Protein AF-A0A820RMJ1-F1 (afdb_monomer_lite)

Foldseek 3Di:
DDDDDDDDDDDDDDDPCVVVCVVLVVVLVVLLVVLLVLLVDQLVPLVVSLVSLVVSLVVLVVSLVVVCVVDDDDPDQDLSNVVSVVSSVLSVVSSVVSVVSVVVLVPDDPVCNVVVSVVSNVVSVVVSVVSVVVVVVVVVVSVVCVVVVVVVVVVVVVVVVVVVVVVVVVVVVVVVVVVVVD

Structure (mmCIF, N/CA/C/O backbone):
data_AF-A0A820RMJ1-F1
#
_entry.id   AF-A0A820RMJ1-F1
#
loop_
_atom_site.group_PDB
_atom_site.id
_atom_site.type_symbol
_atom_site.label_atom_id
_atom_site.label_alt_id
_atom_site.label_comp_id
_atom_site.label_asym_id
_atom_site.label_entity_id
_atom_site.label_seq_id
_atom_site.pdbx_PDB_ins_code
_atom_site.Cartn_x
_atom_site.Cartn_y
_atom_site.Cartn_z
_atom_site.occupancy
_atom_site.B_iso_or_equiv
_atom_site.auth_seq_id
_atom_site.auth_comp_id
_atom_site.auth_asym_id
_atom_site.auth_atom_id
_atom_site.pdbx_PDB_model_num
ATOM 1 N N . ASN A 1 1 ? -8.347 4.793 62.605 1.00 49.59 1 ASN A N 1
ATOM 2 C CA . ASN A 1 1 ? -8.453 4.446 61.171 1.00 49.59 1 ASN A CA 1
ATOM 3 C C . ASN A 1 1 ? -9.598 5.259 60.545 1.00 49.59 1 ASN A C 1
ATOM 5 O O . ASN A 1 1 ? -10.752 4.898 60.737 1.00 49.59 1 ASN A O 1
ATOM 9 N N . ARG A 1 2 ? -9.329 6.434 59.942 1.00 52.91 2 ARG A N 1
ATOM 10 C CA . ARG A 1 2 ? -10.380 7.353 59.437 1.00 52.91 2 ARG A CA 1
ATOM 11 C C . ARG A 1 2 ? -10.850 6.912 58.043 1.00 52.91 2 ARG A C 1
ATOM 13 O O . ARG A 1 2 ? -10.063 6.947 57.101 1.00 52.91 2 ARG A O 1
ATOM 20 N N . LYS A 1 3 ? -12.127 6.536 57.907 1.00 61.94 3 LYS A N 1
ATOM 21 C CA . LYS A 1 3 ? -12.780 6.302 56.608 1.00 61.94 3 LYS A CA 1
ATOM 22 C C . LYS A 1 3 ? -12.899 7.650 55.875 1.00 61.94 3 LYS A C 1
ATOM 24 O O . LYS A 1 3 ? -13.524 8.563 56.406 1.00 61.94 3 LYS A O 1
ATOM 29 N N . ARG A 1 4 ? -12.263 7.808 54.707 1.00 71.25 4 ARG A N 1
ATOM 30 C CA . ARG A 1 4 ? -12.421 8.999 53.846 1.00 71.25 4 ARG A CA 1
ATOM 31 C C . ARG A 1 4 ? -13.551 8.746 52.847 1.00 71.25 4 ARG A C 1
ATOM 33 O O . ARG A 1 4 ? -13.604 7.658 52.280 1.00 71.25 4 ARG A O 1
ATOM 40 N N . SER A 1 5 ? -14.417 9.733 52.616 1.00 69.88 5 SER A N 1
ATOM 41 C CA . SER A 1 5 ? -15.421 9.666 51.547 1.00 69.88 5 SER A CA 1
ATOM 42 C C . SER A 1 5 ? -14.730 9.624 50.183 1.00 69.88 5 SER A C 1
ATOM 44 O O . SER A 1 5 ? -13.975 10.532 49.843 1.00 69.88 5 SER A O 1
ATOM 46 N N . ILE A 1 6 ? -14.988 8.565 49.416 1.00 81.44 6 ILE A N 1
ATOM 47 C CA . ILE A 1 6 ? -14.587 8.425 48.014 1.00 81.44 6 ILE A CA 1
ATOM 48 C C . ILE A 1 6 ? -15.838 8.618 47.158 1.00 81.44 6 ILE A C 1
ATOM 50 O O . ILE A 1 6 ? -16.829 7.913 47.333 1.00 81.44 6 ILE A O 1
ATOM 54 N N . LEU A 1 7 ? -15.784 9.584 46.242 1.00 77.19 7 LEU A N 1
ATOM 55 C CA . LEU A 1 7 ? -16.783 9.783 45.199 1.00 77.19 7 LEU A CA 1
ATOM 56 C C . LEU A 1 7 ? -16.179 9.286 43.882 1.00 77.19 7 LEU A C 1
ATOM 58 O O . LEU A 1 7 ? -15.316 9.942 43.303 1.00 77.19 7 LEU A O 1
ATOM 62 N N . THR A 1 8 ? -16.600 8.112 43.418 1.00 80.00 8 THR A N 1
ATOM 63 C CA . THR A 1 8 ? -16.146 7.551 42.139 1.00 80.00 8 THR A CA 1
ATOM 64 C C . THR A 1 8 ? -17.151 7.905 41.049 1.00 80.00 8 THR A C 1
ATOM 66 O O . THR A 1 8 ? -18.183 7.254 40.906 1.00 80.00 8 THR A O 1
ATOM 69 N N . VAL A 1 9 ? -16.858 8.951 40.276 1.00 78.56 9 VAL A N 1
ATOM 70 C CA . VAL A 1 9 ? -17.652 9.322 39.097 1.00 78.56 9 VAL A CA 1
ATOM 71 C C . VAL A 1 9 ? -17.131 8.532 37.900 1.00 78.56 9 VAL A C 1
ATOM 73 O O . VAL A 1 9 ? -15.981 8.694 37.497 1.00 78.56 9 VAL A O 1
ATOM 76 N N . THR A 1 10 ? -17.967 7.668 37.330 1.00 82.38 10 THR A N 1
ATOM 77 C CA . THR A 1 10 ? -17.661 6.948 36.087 1.00 82.38 10 THR A CA 1
ATOM 78 C C . THR A 1 10 ? -18.468 7.564 34.947 1.00 82.38 10 THR A C 1
ATOM 80 O O . THR A 1 10 ? -19.688 7.679 35.026 1.00 82.38 10 THR A O 1
ATOM 83 N N . CYS A 1 11 ? -17.787 8.013 33.891 1.00 75.25 11 CYS A N 1
ATOM 84 C CA . CYS A 1 11 ? -18.421 8.555 32.691 1.00 75.25 11 CYS A CA 1
ATOM 85 C C . CYS A 1 11 ? -18.215 7.580 31.532 1.00 75.25 11 CYS A C 1
ATOM 87 O O . CYS A 1 11 ? -17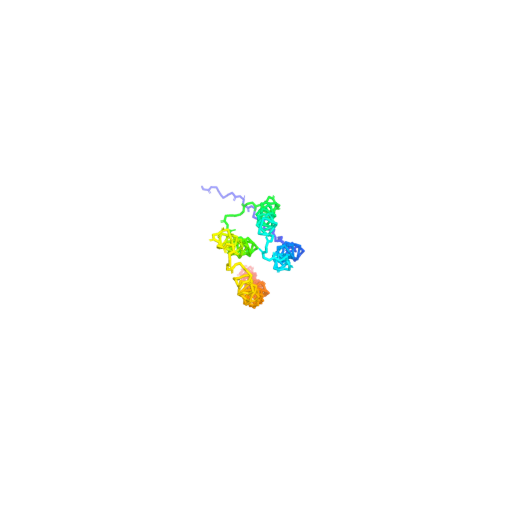.082 7.245 31.184 1.00 75.25 11 CYS A O 1
ATOM 89 N N . HIS A 1 12 ? -19.314 7.128 30.930 1.00 63.12 12 HIS A N 1
ATOM 90 C CA . HIS A 1 12 ? -19.287 6.319 29.717 1.00 63.12 12 HIS A CA 1
ATOM 91 C C . HIS A 1 12 ? -19.369 7.238 28.496 1.00 63.12 12 HIS A C 1
ATOM 93 O O . HIS A 1 12 ? -20.448 7.677 28.108 1.00 63.12 12 HIS A O 1
ATOM 99 N N . ALA A 1 13 ? -18.224 7.514 27.874 1.00 73.19 13 ALA A N 1
ATOM 100 C CA . ALA A 1 13 ? -18.157 8.217 26.598 1.00 73.19 13 ALA A CA 1
ATOM 101 C C . ALA A 1 13 ? -18.028 7.207 25.447 1.00 73.19 13 ALA A C 1
ATOM 103 O O . ALA A 1 13 ? -17.070 6.435 25.387 1.00 73.19 13 ALA A O 1
ATOM 104 N N . ALA A 1 14 ? -18.979 7.220 24.513 1.00 58.81 14 ALA A N 1
ATOM 105 C CA . ALA A 1 14 ? -18.917 6.430 23.287 1.00 58.81 14 ALA A CA 1
ATOM 106 C C . ALA A 1 14 ? -18.503 7.331 22.113 1.00 58.81 14 ALA A C 1
ATOM 108 O O . ALA A 1 14 ? -19.201 8.283 21.770 1.00 58.81 14 ALA A O 1
ATOM 109 N N . ARG A 1 15 ? -17.356 7.046 21.484 1.00 65.81 15 ARG A N 1
ATOM 110 C CA . ARG A 1 15 ? -16.877 7.785 20.305 1.00 65.81 15 ARG A CA 1
ATOM 111 C C . ARG A 1 15 ? -17.444 7.162 19.028 1.00 65.81 15 ARG A C 1
ATOM 113 O O . ARG A 1 15 ? -17.230 5.979 18.770 1.00 65.81 15 ARG A O 1
ATOM 120 N N . HIS A 1 16 ? -18.086 7.970 18.185 1.00 65.00 16 HIS A N 1
ATOM 121 C CA . HIS A 1 16 ? -18.449 7.568 16.823 1.00 65.00 16 HIS A CA 1
ATOM 122 C C . HIS A 1 16 ? -17.200 7.559 15.932 1.00 65.00 16 HIS A C 1
ATOM 124 O O . HIS A 1 16 ? -16.813 8.568 15.352 1.00 65.00 16 HIS A O 1
ATOM 130 N N . SER A 1 17 ? -16.533 6.411 15.843 1.00 62.44 17 SER A N 1
ATOM 131 C CA . SER A 1 17 ? -15.270 6.256 15.110 1.00 62.44 17 SER A CA 1
ATO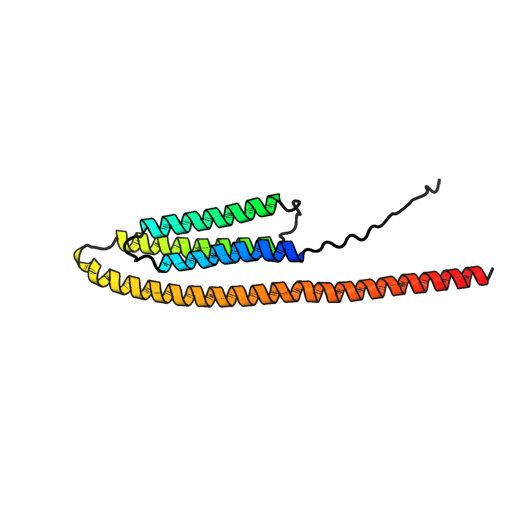M 132 C C . SER A 1 17 ? -15.436 6.032 13.600 1.00 62.44 17 SER A C 1
ATOM 134 O O . SER A 1 17 ? -14.460 6.142 12.862 1.00 62.44 17 SER A O 1
ATOM 136 N N . ASN A 1 18 ? -16.659 5.784 13.115 1.00 66.00 18 ASN A N 1
ATOM 137 C CA . ASN A 1 18 ? -16.939 5.436 11.714 1.00 66.00 18 ASN A CA 1
ATOM 138 C C . ASN A 1 18 ? -16.436 6.476 10.693 1.00 66.00 18 ASN A C 1
ATOM 140 O O . ASN A 1 18 ? -15.926 6.085 9.647 1.00 66.00 18 ASN A O 1
ATOM 144 N N . TYR A 1 19 ? -16.534 7.776 10.997 1.00 67.44 19 TYR A N 1
ATOM 145 C CA . TYR A 1 19 ? -16.058 8.845 10.104 1.00 67.44 19 TYR A CA 1
ATOM 146 C C . TYR A 1 19 ? -14.537 8.795 9.896 1.00 67.44 19 TYR A C 1
ATOM 148 O O . TYR A 1 19 ? -14.031 8.974 8.790 1.00 67.44 19 TYR A O 1
ATOM 156 N N . PHE A 1 20 ? -13.802 8.488 10.964 1.00 67.12 20 PHE A N 1
ATOM 157 C CA . PHE A 1 20 ? -12.347 8.433 10.939 1.00 67.12 20 PHE A CA 1
ATOM 158 C C . PHE A 1 20 ? -11.827 7.237 10.124 1.00 67.12 20 PHE A C 1
ATOM 160 O O . PHE A 1 20 ? -10.849 7.364 9.388 1.00 67.12 20 PHE A O 1
ATOM 167 N N . TYR A 1 21 ? -12.521 6.094 10.197 1.00 72.12 21 TYR A N 1
ATOM 168 C CA . TYR A 1 21 ? -12.199 4.915 9.391 1.00 72.12 21 TYR A CA 1
ATOM 169 C C . TYR A 1 21 ? -12.388 5.172 7.893 1.00 72.12 21 TYR A C 1
ATOM 171 O O . TYR A 1 21 ? -11.500 4.851 7.109 1.00 72.12 21 TYR A O 1
ATOM 179 N N . TRP A 1 22 ? -13.500 5.790 7.488 1.00 69.88 22 TRP A N 1
ATOM 180 C CA . TRP A 1 22 ? -13.758 6.050 6.070 1.00 69.88 22 TRP A CA 1
ATOM 181 C C . TRP A 1 22 ? -12.723 6.992 5.452 1.00 69.88 22 TRP A C 1
ATOM 183 O O . TRP A 1 22 ? -12.159 6.658 4.415 1.00 69.88 22 TRP A O 1
ATOM 193 N N . ASN A 1 23 ? -12.407 8.113 6.108 1.00 77.25 23 ASN A N 1
ATOM 194 C CA . ASN A 1 23 ? -11.454 9.078 5.555 1.00 77.25 23 ASN A CA 1
ATOM 195 C C . ASN A 1 23 ? 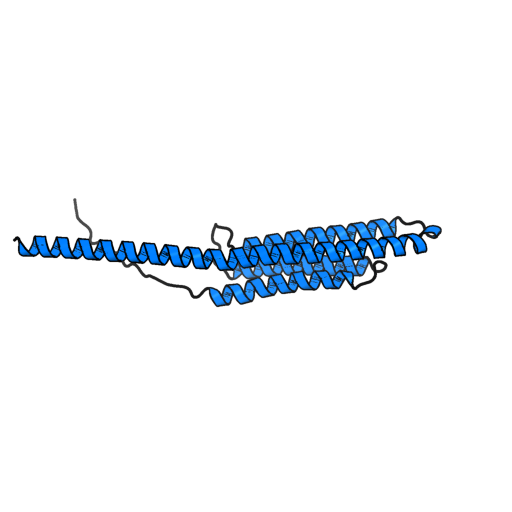-10.012 8.529 5.534 1.00 77.25 23 ASN A C 1
ATOM 197 O O . ASN A 1 23 ? -9.320 8.626 4.526 1.00 77.25 23 ASN A O 1
ATOM 201 N N . GLY A 1 24 ? -9.562 7.890 6.620 1.00 82.06 24 GLY A N 1
ATOM 202 C CA . GLY A 1 24 ? -8.194 7.369 6.713 1.00 82.06 24 GLY A CA 1
ATOM 203 C C . GLY A 1 24 ? -7.911 6.204 5.761 1.00 82.06 24 GLY A C 1
ATOM 204 O O . GLY A 1 24 ? -6.917 6.216 5.036 1.00 82.06 24 GLY A O 1
ATOM 205 N N . TYR A 1 25 ? -8.791 5.198 5.740 1.00 83.25 25 TYR A N 1
ATOM 206 C CA . TYR A 1 25 ? -8.572 3.994 4.934 1.00 83.25 25 TYR A CA 1
ATOM 207 C C . TYR A 1 25 ? -8.776 4.257 3.444 1.00 83.25 25 TYR A C 1
ATOM 209 O O . TYR A 1 25 ? -7.999 3.739 2.643 1.00 83.25 25 TYR A O 1
ATOM 217 N N . CYS A 1 26 ? -9.761 5.084 3.065 1.00 83.88 26 CYS A N 1
ATOM 218 C CA . CYS A 1 26 ? -9.964 5.422 1.655 1.00 83.88 26 CYS A CA 1
ATOM 219 C C . CYS A 1 26 ? -8.760 6.154 1.075 1.00 83.88 26 CYS A C 1
ATOM 221 O O . CYS A 1 26 ? -8.344 5.830 -0.029 1.00 83.88 26 CYS A O 1
ATOM 223 N N . LEU A 1 27 ? -8.154 7.086 1.815 1.00 88.62 27 LEU A N 1
ATOM 224 C CA . LEU A 1 27 ? -6.989 7.819 1.318 1.00 88.62 27 LEU A CA 1
ATOM 225 C C . LEU A 1 27 ? -5.784 6.899 1.071 1.00 88.62 27 LEU A C 1
ATOM 227 O O . LEU A 1 27 ? -5.176 6.972 0.008 1.00 88.62 27 LEU A O 1
ATOM 231 N N . ILE A 1 28 ? -5.472 5.980 1.991 1.00 88.06 28 ILE A N 1
ATOM 232 C CA . ILE A 1 28 ? -4.370 5.012 1.804 1.00 88.06 28 ILE A CA 1
ATOM 233 C C . ILE A 1 28 ? -4.667 4.050 0.644 1.00 88.06 28 ILE A C 1
ATOM 235 O O . ILE A 1 28 ? -3.780 3.729 -0.150 1.00 88.06 28 ILE A O 1
ATOM 239 N N . LEU A 1 29 ? -5.919 3.603 0.521 1.00 88.50 29 LEU A N 1
ATOM 240 C CA . LEU A 1 29 ? -6.358 2.765 -0.592 1.00 88.50 29 LEU A CA 1
ATOM 241 C C . LEU A 1 29 ? -6.209 3.497 -1.934 1.00 88.50 29 LEU A C 1
ATOM 243 O O . LEU A 1 29 ? -5.684 2.930 -2.883 1.00 88.50 29 LEU A O 1
ATOM 247 N N . LEU A 1 30 ? -6.585 4.773 -2.010 1.00 90.31 30 LEU A N 1
ATOM 248 C CA . LEU A 1 30 ? -6.420 5.578 -3.222 1.00 90.31 30 LEU A CA 1
ATOM 249 C C . LEU A 1 30 ? -4.943 5.784 -3.578 1.00 90.31 30 LEU A C 1
ATOM 251 O O . LEU A 1 30 ? -4.572 5.597 -4.733 1.00 90.31 30 LEU A O 1
ATOM 255 N N . ILE A 1 31 ? -4.083 6.099 -2.601 1.00 92.00 31 ILE A N 1
ATOM 256 C CA . ILE A 1 31 ? -2.634 6.255 -2.831 1.00 92.00 31 ILE A CA 1
ATOM 257 C C . ILE A 1 31 ? -2.034 4.965 -3.404 1.00 92.00 31 ILE A C 1
ATOM 259 O O . ILE A 1 31 ? -1.246 5.006 -4.347 1.00 92.00 31 ILE A O 1
ATOM 263 N N . THR A 1 32 ? -2.420 3.810 -2.861 1.00 90.50 32 THR A N 1
ATOM 264 C CA . THR A 1 32 ? -1.932 2.519 -3.363 1.00 90.50 32 THR A CA 1
ATOM 265 C C . THR A 1 32 ? -2.524 2.147 -4.720 1.00 90.50 32 THR A C 1
ATOM 267 O O . THR A 1 32 ? -1.797 1.601 -5.544 1.00 90.50 32 THR A O 1
ATOM 270 N N . LEU A 1 33 ? -3.773 2.514 -5.024 1.00 91.56 33 LEU A N 1
ATOM 271 C CA . LEU A 1 33 ? -4.342 2.337 -6.364 1.00 91.56 33 LEU A CA 1
ATOM 272 C C . LEU A 1 33 ? -3.575 3.126 -7.434 1.00 91.56 33 LEU A C 1
ATOM 274 O O . LEU A 1 33 ? -3.327 2.605 -8.518 1.00 91.56 33 LEU A O 1
ATOM 278 N N . VAL A 1 34 ? -3.138 4.349 -7.119 1.00 92.19 34 VAL A N 1
ATOM 279 C CA . VAL A 1 34 ? -2.347 5.178 -8.047 1.00 92.19 34 VAL A CA 1
ATOM 280 C C . VAL A 1 34 ? -0.999 4.532 -8.389 1.00 92.19 34 VAL A C 1
ATOM 282 O O . VAL A 1 34 ? -0.480 4.756 -9.480 1.00 92.19 34 VAL A O 1
ATOM 285 N N . SER A 1 35 ? -0.446 3.673 -7.525 1.00 91.38 35 SER A N 1
ATOM 286 C CA . SER A 1 35 ? 0.797 2.952 -7.840 1.00 91.38 35 SER A CA 1
ATOM 287 C C . SER A 1 35 ? 0.669 2.028 -9.056 1.00 91.38 35 SER A C 1
ATOM 289 O O . SER A 1 35 ? 1.634 1.857 -9.798 1.00 91.38 35 SER A O 1
ATOM 291 N N . PHE A 1 36 ? -0.532 1.516 -9.344 1.00 90.62 36 PHE A N 1
ATOM 292 C CA . PHE A 1 36 ? -0.771 0.699 -10.535 1.00 90.62 36 PHE A CA 1
ATOM 293 C C . PHE A 1 36 ? -0.739 1.515 -11.832 1.00 90.62 36 PHE A C 1
ATOM 295 O O . PHE A 1 36 ? -0.410 0.974 -12.885 1.00 90.62 36 PHE A O 1
ATOM 302 N N . CYS A 1 37 ? -0.995 2.826 -11.770 1.00 90.69 37 CYS A N 1
ATOM 303 C CA . CYS A 1 37 ? -0.902 3.704 -12.936 1.00 90.69 37 CYS A CA 1
ATOM 304 C C . CYS A 1 37 ? 0.535 3.811 -13.475 1.00 90.69 37 CYS A C 1
ATOM 306 O O . CYS A 1 37 ? 0.722 4.110 -14.652 1.00 90.69 37 CYS A O 1
ATOM 308 N N . ILE A 1 38 ? 1.554 3.531 -12.651 1.00 91.69 38 ILE A N 1
ATOM 309 C CA . ILE A 1 38 ? 2.971 3.574 -13.053 1.00 91.69 38 ILE A CA 1
ATOM 310 C C . ILE A 1 38 ? 3.267 2.547 -14.152 1.00 91.69 38 ILE A C 1
ATOM 312 O O . ILE A 1 38 ? 4.057 2.826 -15.053 1.00 91.69 38 ILE A O 1
ATOM 316 N N . PHE A 1 39 ? 2.589 1.396 -14.132 1.00 88.50 39 PHE A N 1
ATOM 317 C CA . PHE A 1 39 ? 2.735 0.357 -15.156 1.00 88.50 39 PHE A CA 1
ATOM 318 C C . PHE A 1 39 ? 2.242 0.805 -16.538 1.00 88.50 39 PHE A C 1
ATOM 320 O O . PHE A 1 39 ? 2.676 0.255 -17.545 1.00 88.50 39 PHE A O 1
ATOM 327 N N . SER A 1 40 ? 1.394 1.839 -16.611 1.00 88.75 40 SER A N 1
ATOM 328 C CA . SER A 1 40 ? 0.957 2.416 -17.887 1.00 88.75 40 SER A CA 1
ATOM 329 C C . SER A 1 40 ? 2.062 3.204 -18.599 1.00 88.75 40 SER A C 1
ATOM 331 O O . SER A 1 40 ? 1.956 3.448 -19.800 1.00 88.75 40 SER A O 1
ATOM 333 N N . ILE A 1 41 ? 3.097 3.644 -17.879 1.00 88.19 41 ILE A N 1
ATOM 334 C CA . ILE A 1 41 ? 4.233 4.365 -18.463 1.00 88.19 41 ILE A CA 1
ATOM 335 C C . ILE A 1 41 ? 5.112 3.336 -19.157 1.00 88.19 41 ILE A C 1
ATOM 337 O O . ILE A 1 41 ? 5.411 2.339 -18.527 1.00 88.19 41 ILE A O 1
ATOM 341 N N . PRO A 1 42 ? 5.604 3.532 -20.380 1.00 84.25 42 PRO A N 1
ATOM 342 C CA . PRO A 1 42 ? 6.449 2.530 -21.021 1.00 84.25 42 PRO A CA 1
ATOM 343 C C . PRO A 1 42 ? 7.769 2.241 -20.266 1.00 84.25 42 PRO A C 1
ATOM 345 O O . PRO A 1 42 ? 8.300 3.133 -19.596 1.00 84.25 42 PRO A O 1
ATOM 348 N N . PRO A 1 43 ? 8.347 1.027 -20.387 1.00 79.44 43 PRO A N 1
ATOM 349 C CA . PRO A 1 43 ? 9.523 0.612 -19.614 1.00 79.44 43 PRO A CA 1
ATOM 350 C C . PRO A 1 43 ? 10.797 1.398 -19.950 1.00 79.44 43 PRO A C 1
ATOM 352 O O . PRO A 1 43 ? 11.688 1.482 -19.115 1.00 79.44 43 PRO A O 1
ATOM 355 N N . HIS A 1 44 ? 10.872 2.033 -21.121 1.00 78.06 44 HIS A N 1
ATOM 356 C CA . HIS A 1 44 ? 12.027 2.829 -21.548 1.00 78.06 44 HIS A CA 1
ATOM 357 C C . HIS A 1 44 ? 12.212 4.135 -20.751 1.00 78.06 44 HIS A C 1
ATOM 359 O O . HIS A 1 44 ? 13.331 4.633 -20.643 1.00 78.06 44 HIS A O 1
ATOM 365 N N . PHE A 1 45 ? 11.156 4.667 -20.124 1.00 84.12 45 PHE A N 1
ATOM 366 C CA . PHE A 1 45 ? 11.237 5.849 -19.253 1.00 84.12 45 PHE A CA 1
ATOM 367 C C . PHE A 1 45 ? 11.376 5.455 -17.774 1.00 84.12 45 PHE A C 1
ATOM 369 O O . PHE A 1 45 ? 10.552 5.807 -16.924 1.00 84.12 45 PHE A O 1
ATOM 376 N N . THR A 1 46 ? 12.442 4.718 -17.459 1.00 85.25 46 THR A N 1
ATOM 377 C CA . THR A 1 46 ? 12.715 4.169 -16.116 1.00 85.25 46 THR A CA 1
ATOM 378 C C . THR A 1 46 ? 12.827 5.257 -15.044 1.00 85.25 46 THR A C 1
ATOM 380 O O . THR A 1 46 ? 12.282 5.102 -13.951 1.00 85.25 46 THR A O 1
ATOM 383 N N . GLY A 1 47 ? 13.448 6.395 -15.375 1.00 87.75 47 GLY A N 1
ATOM 384 C CA . GLY A 1 47 ? 13.591 7.538 -14.467 1.00 87.75 47 GLY A CA 1
ATOM 385 C C . GLY A 1 47 ? 12.249 8.074 -13.962 1.00 87.75 47 GLY A C 1
ATOM 386 O O . GLY A 1 47 ? 12.071 8.250 -12.757 1.00 87.75 47 GLY A O 1
ATOM 387 N N . ASN A 1 48 ? 11.268 8.232 -14.857 1.00 91.25 48 ASN A N 1
ATOM 388 C CA . ASN A 1 48 ? 9.931 8.712 -14.494 1.00 91.25 48 ASN A CA 1
ATOM 389 C C . ASN A 1 48 ? 9.199 7.706 -13.594 1.00 91.25 48 ASN A C 1
ATOM 391 O O . ASN A 1 48 ? 8.582 8.098 -12.603 1.00 91.25 48 ASN A O 1
ATOM 395 N N . ARG A 1 49 ? 9.299 6.403 -13.900 1.00 91.38 49 ARG A N 1
ATOM 396 C CA . ARG A 1 49 ? 8.683 5.337 -13.090 1.00 91.38 49 ARG A CA 1
ATOM 397 C C . ARG A 1 49 ? 9.233 5.330 -11.657 1.00 91.38 49 ARG A C 1
ATOM 399 O O . ARG A 1 49 ? 8.455 5.261 -10.703 1.00 91.38 49 ARG A O 1
ATOM 406 N N . ILE A 1 50 ? 10.553 5.452 -11.492 1.00 91.81 50 ILE A N 1
ATOM 407 C CA . ILE A 1 50 ? 11.208 5.487 -10.173 1.00 91.81 50 ILE A CA 1
ATOM 408 C C . ILE A 1 50 ? 10.835 6.764 -9.414 1.00 91.81 50 ILE A C 1
ATOM 410 O O . ILE A 1 50 ? 10.489 6.691 -8.236 1.00 91.81 50 ILE A O 1
ATOM 414 N N . GLN A 1 51 ? 10.838 7.922 -10.082 1.00 94.00 51 GLN A N 1
ATOM 415 C CA . GLN A 1 51 ? 10.461 9.190 -9.460 1.00 94.00 51 GLN A CA 1
ATOM 416 C C . GLN A 1 51 ? 9.039 9.132 -8.885 1.00 94.00 51 GLN A C 1
ATOM 418 O O . GLN A 1 51 ? 8.848 9.428 -7.706 1.00 94.00 51 GLN A O 1
ATOM 423 N N . ILE A 1 52 ? 8.059 8.685 -9.679 1.00 94.00 52 ILE A N 1
ATOM 424 C CA . ILE A 1 52 ? 6.657 8.581 -9.243 1.00 94.00 52 ILE A CA 1
ATOM 425 C C . ILE A 1 52 ? 6.510 7.555 -8.108 1.00 94.00 52 ILE A C 1
ATOM 427 O O . ILE A 1 52 ? 5.801 7.816 -7.135 1.00 94.00 52 ILE A O 1
ATOM 431 N N . SER A 1 53 ? 7.222 6.425 -8.180 1.00 93.62 53 SER A N 1
ATOM 432 C CA . SER A 1 53 ? 7.218 5.397 -7.125 1.00 93.62 53 SER A CA 1
ATOM 433 C C . SER A 1 53 ? 7.733 5.944 -5.790 1.00 93.62 53 SER A C 1
ATOM 435 O O . SER A 1 53 ? 7.096 5.764 -4.751 1.00 93.62 53 SER A O 1
ATOM 437 N N . CYS A 1 54 ? 8.854 6.669 -5.812 1.00 94.12 54 CYS A N 1
ATOM 438 C CA . CYS A 1 54 ? 9.422 7.317 -4.631 1.00 94.12 54 CYS A CA 1
ATOM 439 C C . CYS A 1 54 ? 8.501 8.409 -4.072 1.00 94.12 54 CYS A C 1
ATOM 441 O O . CYS A 1 54 ? 8.342 8.510 -2.854 1.00 94.12 54 CYS A O 1
ATOM 443 N N . THR A 1 55 ? 7.859 9.200 -4.937 1.00 95.81 55 THR A N 1
ATOM 444 C CA . THR A 1 55 ? 6.875 10.203 -4.512 1.00 95.81 55 THR A CA 1
ATOM 445 C C . THR A 1 55 ? 5.692 9.547 -3.810 1.00 95.81 55 THR A C 1
ATOM 447 O O . THR A 1 55 ? 5.357 9.962 -2.706 1.00 95.81 55 THR A O 1
ATOM 450 N N . LEU A 1 56 ? 5.103 8.489 -4.376 1.00 94.50 56 LEU A N 1
ATOM 451 C CA . LEU A 1 56 ? 3.985 7.773 -3.749 1.00 94.50 56 LEU A CA 1
ATOM 452 C C . LEU A 1 56 ? 4.376 7.140 -2.411 1.00 94.50 56 LEU A C 1
ATOM 454 O O . LEU A 1 56 ? 3.602 7.194 -1.452 1.00 94.50 56 LEU A O 1
ATOM 458 N N . LEU A 1 57 ? 5.591 6.594 -2.318 1.00 94.88 57 LEU A N 1
ATOM 459 C CA . LEU A 1 57 ? 6.132 6.075 -1.066 1.00 94.88 57 LEU A CA 1
ATOM 460 C C . LEU A 1 57 ? 6.227 7.183 -0.004 1.00 94.88 57 LEU A C 1
ATOM 462 O O . LEU A 1 57 ? 5.735 7.014 1.116 1.00 94.88 57 LEU A O 1
ATOM 466 N N . LEU A 1 58 ? 6.790 8.340 -0.363 1.00 94.81 58 LEU A N 1
ATOM 467 C CA . LEU A 1 58 ? 6.882 9.501 0.522 1.00 94.81 58 LEU A CA 1
ATOM 468 C C . LEU A 1 58 ? 5.497 10.029 0.918 1.00 94.81 58 LEU A C 1
ATOM 470 O O . LEU A 1 58 ? 5.283 10.352 2.089 1.00 94.81 58 LEU A O 1
ATOM 474 N N . THR A 1 59 ? 4.545 10.080 -0.016 1.00 94.94 59 THR A N 1
ATOM 475 C CA . THR A 1 59 ? 3.158 10.481 0.246 1.00 94.94 59 THR A CA 1
ATOM 476 C C . THR A 1 59 ? 2.503 9.536 1.246 1.00 94.94 59 THR A C 1
ATOM 478 O O . THR A 1 59 ? 1.893 10.000 2.206 1.00 94.94 59 THR A O 1
ATOM 481 N N . SER A 1 60 ? 2.676 8.220 1.093 1.00 93.25 60 SER A N 1
ATOM 482 C CA . SER A 1 60 ? 2.103 7.234 2.015 1.00 93.25 60 SER A CA 1
ATOM 483 C C . SER A 1 60 ? 2.710 7.328 3.421 1.00 93.25 60 SER A C 1
ATOM 485 O O . SER A 1 60 ? 1.988 7.240 4.418 1.00 93.25 60 SER A O 1
ATOM 487 N N . ILE A 1 61 ? 4.026 7.539 3.528 1.00 92.75 61 ILE A N 1
ATOM 488 C CA . ILE A 1 61 ? 4.712 7.720 4.818 1.00 92.75 61 ILE A CA 1
ATOM 489 C C . ILE A 1 61 ? 4.269 9.027 5.486 1.00 92.75 61 ILE A C 1
ATOM 491 O O . ILE A 1 61 ? 3.960 9.041 6.680 1.00 92.75 61 ILE A O 1
ATOM 495 N N . THR A 1 62 ? 4.193 10.111 4.714 1.00 92.75 62 THR A N 1
ATOM 496 C CA . THR A 1 62 ? 3.731 11.424 5.180 1.00 92.75 62 THR A CA 1
ATOM 497 C C . THR A 1 62 ? 2.286 11.353 5.656 1.00 92.75 62 THR A C 1
ATOM 499 O O . THR A 1 62 ? 1.975 11.833 6.744 1.00 92.75 62 THR A O 1
ATOM 502 N N . PHE A 1 63 ? 1.410 10.691 4.897 1.00 89.06 63 PHE A N 1
ATOM 503 C CA . PHE A 1 63 ? 0.019 10.494 5.286 1.00 89.06 63 PHE A CA 1
ATOM 504 C C . PHE A 1 63 ? -0.083 9.755 6.623 1.00 89.06 63 PHE A C 1
ATOM 506 O O . PHE A 1 63 ? -0.747 10.232 7.540 1.00 89.06 63 PHE A O 1
ATOM 513 N N . ARG A 1 64 ? 0.656 8.649 6.793 1.00 87.25 64 ARG A N 1
ATOM 514 C CA . ARG A 1 64 ? 0.743 7.947 8.084 1.00 87.25 64 ARG A CA 1
ATOM 515 C C . ARG A 1 64 ? 1.198 8.879 9.209 1.00 87.25 64 ARG A C 1
ATOM 517 O O . ARG A 1 64 ? 0.646 8.829 10.305 1.00 87.25 64 ARG A O 1
ATOM 524 N N . TRP A 1 65 ? 2.199 9.720 8.964 1.00 87.81 65 TRP A N 1
ATOM 525 C CA . TRP A 1 65 ? 2.699 10.653 9.972 1.00 87.81 65 TRP A CA 1
ATOM 526 C C . TRP A 1 65 ? 1.650 11.699 10.374 1.00 87.81 65 TRP A C 1
ATOM 528 O O . TRP A 1 65 ? 1.429 11.901 11.566 1.00 87.81 65 TRP A O 1
ATOM 538 N N . ILE A 1 66 ? 0.948 12.301 9.409 1.00 87.62 66 ILE A N 1
ATOM 539 C CA . ILE A 1 66 ? -0.144 13.263 9.650 1.00 87.62 66 ILE A CA 1
ATOM 540 C C . ILE A 1 66 ? -1.259 12.619 10.473 1.00 87.62 66 ILE A C 1
ATOM 542 O O . ILE A 1 66 ? -1.772 13.206 11.432 1.00 87.62 66 ILE A O 1
ATOM 546 N N . VAL A 1 67 ? -1.614 11.384 10.128 1.00 81.75 67 VAL A N 1
ATOM 547 C CA . VAL A 1 67 ? -2.651 10.659 10.844 1.00 81.75 67 VAL A CA 1
ATOM 548 C C . VAL A 1 67 ? -2.210 10.366 12.282 1.00 81.75 67 VAL A C 1
ATOM 550 O O . VAL A 1 67 ? -2.957 10.662 13.211 1.00 81.75 67 VAL A O 1
ATOM 553 N N . ASN A 1 68 ? -0.967 9.930 12.498 1.00 82.44 68 ASN A N 1
ATOM 554 C CA . ASN A 1 68 ? -0.407 9.727 13.839 1.00 82.44 68 ASN A CA 1
ATOM 555 C C . ASN A 1 68 ? -0.367 10.998 14.699 1.00 82.44 68 ASN A C 1
ATOM 557 O O . ASN A 1 68 ? -0.371 10.894 15.921 1.00 82.44 68 ASN A O 1
ATOM 561 N N . ARG A 1 69 ? -0.318 12.192 14.096 1.00 81.31 69 ARG A N 1
ATOM 562 C CA . ARG A 1 69 ? -0.421 13.469 14.825 1.00 81.31 69 ARG A CA 1
ATOM 563 C C . ARG A 1 69 ? -1.856 13.821 15.209 1.00 81.31 69 ARG A C 1
ATOM 565 O O . ARG A 1 69 ? -2.065 14.532 16.184 1.00 81.31 69 ARG A O 1
ATOM 572 N N . SER A 1 70 ? -2.827 13.329 14.447 1.00 75.19 70 SER A N 1
ATOM 573 C CA . SER A 1 70 ? -4.252 13.595 14.660 1.00 75.19 70 SER A CA 1
ATOM 574 C C . SER A 1 70 ? -4.886 12.651 15.690 1.00 75.19 70 SER A C 1
ATOM 576 O O . SER A 1 70 ? -5.938 12.967 16.248 1.00 75.19 70 SER A O 1
ATOM 578 N N . LEU A 1 71 ? -4.271 11.492 15.959 1.00 71.75 71 LEU A N 1
ATOM 579 C CA . LEU A 1 71 ? -4.646 10.629 17.079 1.00 71.75 71 LEU A CA 1
ATOM 580 C C . L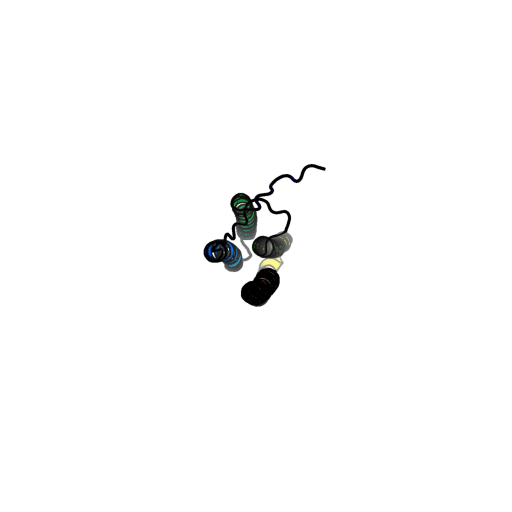EU A 1 71 ? -3.720 10.869 18.280 1.00 71.75 71 LEU A C 1
ATOM 582 O O . LEU A 1 71 ? -2.517 11.029 18.094 1.00 71.75 71 LEU A O 1
ATOM 586 N N . PRO A 1 72 ? -4.239 10.836 19.522 1.00 63.62 72 PRO A N 1
ATOM 587 C CA . PRO A 1 72 ? -3.376 10.782 20.695 1.00 63.62 72 PRO A CA 1
ATOM 588 C C . PRO A 1 72 ? -2.469 9.554 20.589 1.00 63.62 72 PRO A C 1
ATOM 590 O O . PRO A 1 72 ? -2.927 8.478 20.208 1.00 63.62 72 PRO A O 1
ATOM 593 N N . THR A 1 73 ? -1.186 9.711 20.908 1.00 58.16 73 THR A N 1
ATOM 594 C CA . THR A 1 73 ? -0.204 8.627 20.816 1.00 58.16 73 THR A CA 1
ATOM 595 C C . THR A 1 73 ? -0.536 7.540 21.831 1.00 58.16 73 THR A C 1
ATOM 597 O O . THR A 1 73 ? -0.264 7.687 23.022 1.00 58.16 73 THR A O 1
ATOM 600 N N . ILE A 1 74 ? -1.148 6.452 21.372 1.00 62.62 74 ILE A N 1
ATOM 601 C CA . ILE A 1 74 ? -1.444 5.290 22.206 1.00 62.62 74 ILE A CA 1
ATOM 602 C C . ILE A 1 74 ? -0.384 4.222 21.942 1.00 62.62 74 ILE A C 1
ATOM 604 O O . ILE A 1 74 ? 0.049 4.035 20.811 1.00 62.62 74 ILE A O 1
ATOM 608 N N . SER A 1 75 ? 0.056 3.529 22.993 1.00 57.75 75 SER A N 1
ATOM 609 C CA . SER A 1 75 ? 1.180 2.583 22.923 1.00 57.75 75 SER A CA 1
ATOM 610 C C . SER A 1 75 ? 0.889 1.329 22.076 1.00 57.75 75 SER A C 1
ATOM 612 O O . SER A 1 75 ? 1.809 0.599 21.717 1.00 57.75 75 SER A O 1
ATOM 614 N N . TYR A 1 76 ? -0.374 1.080 21.710 1.00 61.34 76 TYR A N 1
ATOM 615 C CA . TYR A 1 76 ? -0.753 -0.016 20.821 1.00 61.34 76 TYR A CA 1
ATOM 616 C C . TYR A 1 76 ? -0.937 0.447 19.374 1.00 61.34 76 TYR A C 1
ATOM 618 O O . TYR A 1 76 ? -1.578 1.456 19.090 1.00 61.34 76 TYR A O 1
ATOM 626 N N . LEU A 1 77 ? -0.422 -0.370 18.454 1.00 59.81 77 LEU A N 1
ATOM 627 C CA . LEU A 1 77 ? -0.566 -0.190 17.014 1.00 59.81 77 LEU A CA 1
ATOM 628 C C . LEU A 1 77 ? -2.051 -0.271 16.632 1.00 59.81 77 LEU A C 1
ATOM 630 O O . LEU A 1 77 ? -2.673 -1.334 16.772 1.00 59.81 77 LEU A O 1
ATOM 634 N N . THR A 1 78 ? -2.631 0.839 16.166 1.00 75.50 78 THR A N 1
ATOM 635 C CA . THR A 1 78 ? -4.047 0.857 15.784 1.00 75.50 78 THR A CA 1
ATOM 636 C C . THR A 1 78 ? -4.264 -0.020 14.547 1.00 75.50 78 THR A C 1
ATOM 638 O O . THR A 1 78 ? -3.350 -0.251 13.751 1.00 75.50 78 THR A O 1
ATOM 641 N N . SER A 1 79 ? -5.483 -0.540 14.356 1.00 74.69 79 SER A N 1
ATOM 642 C CA . SER A 1 79 ? -5.810 -1.347 13.165 1.00 74.69 79 SER A CA 1
ATOM 643 C C . SER A 1 79 ? -5.523 -0.604 11.854 1.00 74.69 79 SER A C 1
ATOM 645 O O . SER A 1 79 ? -5.168 -1.224 10.858 1.00 74.69 79 SER A O 1
ATOM 647 N N . MET A 1 80 ? -5.633 0.725 11.877 1.00 76.81 80 MET A N 1
ATOM 648 C CA . MET A 1 80 ? -5.357 1.586 10.732 1.00 76.81 80 MET A CA 1
ATOM 649 C C . MET A 1 80 ? -3.857 1.727 10.474 1.00 76.81 80 MET A C 1
ATOM 651 O O . MET A 1 80 ? -3.436 1.664 9.323 1.00 76.81 80 MET A O 1
ATOM 655 N N . ASP A 1 81 ? -3.041 1.829 11.524 1.00 82.25 81 ASP A N 1
ATOM 656 C CA . ASP A 1 81 ? -1.583 1.891 11.371 1.00 82.25 81 ASP A CA 1
ATOM 657 C C . ASP A 1 81 ? -1.030 0.592 10.786 1.00 82.25 81 ASP A C 1
ATOM 659 O O . ASP A 1 81 ? -0.134 0.628 9.946 1.00 82.25 81 ASP A O 1
ATOM 663 N N . LYS A 1 82 ? -1.601 -0.559 11.174 1.00 84.69 82 LYS A N 1
ATOM 664 C CA . LYS A 1 82 ? -1.268 -1.862 10.573 1.00 84.69 82 LYS A CA 1
ATOM 665 C C . LYS A 1 82 ? -1.535 -1.864 9.071 1.00 84.69 82 LYS A C 1
ATOM 667 O O . LYS A 1 82 ? -0.670 -2.280 8.309 1.00 84.69 82 LYS A O 1
ATOM 672 N N . TYR A 1 83 ? -2.701 -1.370 8.655 1.00 85.62 83 TYR A N 1
ATOM 673 C CA . TYR A 1 83 ? -3.060 -1.256 7.243 1.00 85.62 83 TYR A CA 1
ATOM 674 C C . TYR A 1 83 ? -2.094 -0.334 6.485 1.00 85.62 83 TYR A C 1
ATOM 676 O O . TYR A 1 83 ? -1.532 -0.733 5.470 1.00 85.62 83 TYR A O 1
ATOM 684 N N . ALA A 1 84 ? -1.815 0.855 7.027 1.00 87.88 84 ALA A N 1
ATOM 685 C CA . ALA A 1 84 ? -0.886 1.809 6.427 1.00 87.88 84 ALA A CA 1
ATOM 686 C C . ALA A 1 84 ? 0.524 1.222 6.241 1.00 87.88 84 ALA A C 1
ATOM 688 O O . ALA A 1 84 ? 1.134 1.401 5.190 1.00 87.88 84 ALA A O 1
ATOM 689 N N . ILE A 1 85 ? 1.041 0.502 7.242 1.00 89.25 85 ILE A N 1
ATOM 690 C CA . ILE A 1 85 ? 2.359 -0.145 7.173 1.00 89.25 85 ILE A CA 1
ATOM 691 C C . ILE A 1 85 ? 2.379 -1.244 6.103 1.00 89.25 85 ILE A C 1
ATOM 693 O O . ILE A 1 85 ? 3.339 -1.317 5.341 1.00 89.25 85 ILE A O 1
ATOM 697 N N . MET A 1 86 ? 1.320 -2.054 5.998 1.00 89.06 86 MET A N 1
ATOM 698 C CA . MET A 1 86 ? 1.203 -3.071 4.943 1.00 89.06 86 MET A CA 1
ATOM 699 C C . MET A 1 86 ? 1.198 -2.441 3.545 1.00 89.06 86 MET A C 1
ATOM 701 O O . MET A 1 86 ? 1.920 -2.895 2.662 1.00 89.06 86 MET A O 1
ATOM 705 N N . CYS A 1 87 ? 0.445 -1.357 3.349 1.00 90.38 87 CYS A N 1
ATOM 706 C CA . CYS A 1 87 ? 0.423 -0.605 2.094 1.00 90.38 87 CYS A CA 1
ATOM 707 C C . CYS A 1 87 ? 1.799 -0.020 1.740 1.00 90.38 87 CYS A C 1
ATOM 709 O O . CYS A 1 87 ? 2.241 -0.145 0.602 1.00 90.38 87 CYS A O 1
ATOM 711 N N . ILE A 1 88 ? 2.509 0.558 2.716 1.00 92.56 88 ILE A N 1
ATOM 712 C CA . ILE A 1 88 ? 3.885 1.048 2.529 1.00 92.56 88 ILE A CA 1
ATOM 713 C C . ILE A 1 88 ? 4.816 -0.099 2.118 1.00 92.56 88 ILE A C 1
ATOM 715 O O . ILE A 1 88 ? 5.634 0.076 1.222 1.00 92.56 88 ILE A O 1
ATOM 719 N N . PHE A 1 89 ? 4.677 -1.280 2.723 1.00 93.00 89 PHE A N 1
ATOM 720 C CA . PHE A 1 89 ? 5.483 -2.449 2.369 1.00 93.00 89 PHE A CA 1
ATOM 721 C C . PHE A 1 89 ? 5.241 -2.908 0.922 1.00 93.00 89 PHE A C 1
ATOM 723 O O . PHE A 1 89 ? 6.196 -3.167 0.193 1.00 93.00 89 PHE A O 1
ATOM 730 N N . ILE A 1 90 ? 3.981 -2.925 0.472 1.00 91.50 90 ILE A N 1
ATOM 731 C CA . ILE A 1 90 ? 3.628 -3.211 -0.929 1.00 91.50 90 ILE A CA 1
ATOM 732 C C . ILE A 1 90 ? 4.263 -2.177 -1.872 1.00 91.50 90 ILE A C 1
ATOM 734 O O . ILE A 1 90 ? 4.866 -2.555 -2.874 1.00 91.50 90 ILE A O 1
ATOM 738 N N . LEU A 1 91 ? 4.190 -0.883 -1.536 1.00 93.00 91 LEU A N 1
ATOM 739 C CA . LEU A 1 91 ? 4.814 0.183 -2.330 1.00 93.00 91 LEU A CA 1
ATOM 740 C C . LEU A 1 91 ? 6.341 0.042 -2.404 1.00 93.00 91 LEU A C 1
ATOM 742 O O . LEU A 1 91 ? 6.924 0.320 -3.448 1.00 93.00 91 LEU A O 1
ATOM 746 N N . ILE A 1 92 ? 6.995 -0.418 -1.333 1.00 94.31 92 ILE A N 1
ATOM 747 C CA . ILE A 1 92 ? 8.438 -0.699 -1.334 1.00 94.31 92 ILE A CA 1
ATOM 748 C C . ILE A 1 92 ? 8.764 -1.844 -2.296 1.00 94.31 92 ILE A C 1
ATOM 750 O O . ILE A 1 92 ? 9.685 -1.705 -3.096 1.00 94.31 92 ILE A O 1
ATOM 754 N N . ILE A 1 93 ? 8.004 -2.944 -2.264 1.00 93.44 93 ILE A N 1
ATOM 755 C CA . ILE A 1 93 ? 8.205 -4.073 -3.188 1.00 93.44 93 ILE A CA 1
ATOM 756 C C . ILE A 1 93 ? 8.047 -3.615 -4.646 1.00 93.44 93 ILE A C 1
ATOM 758 O O . ILE A 1 93 ? 8.893 -3.933 -5.481 1.00 93.44 93 IL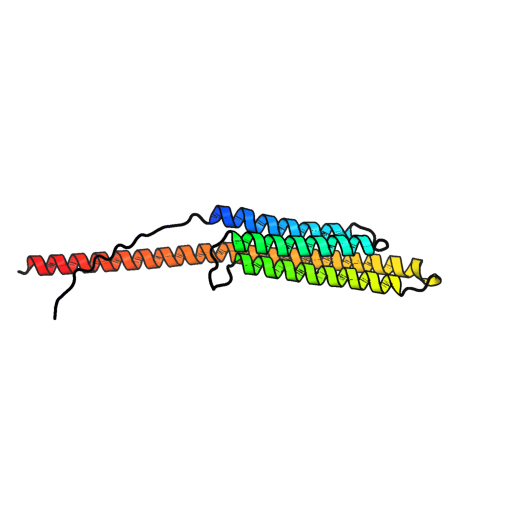E A O 1
ATOM 762 N N . LEU A 1 94 ? 7.013 -2.824 -4.948 1.00 92.56 94 LEU A N 1
ATOM 763 C CA . LEU A 1 94 ? 6.805 -2.256 -6.285 1.00 92.56 94 LEU A CA 1
ATOM 764 C C . LEU A 1 94 ? 7.945 -1.312 -6.696 1.00 92.56 94 LEU A C 1
ATOM 766 O O . LEU A 1 94 ? 8.421 -1.364 -7.827 1.00 92.56 94 LEU A O 1
ATOM 770 N N . CYS A 1 95 ? 8.435 -0.485 -5.771 1.00 93.44 95 CYS A N 1
ATOM 771 C CA . CYS A 1 95 ? 9.571 0.398 -6.021 1.00 93.44 95 CYS A CA 1
ATOM 772 C C . CYS A 1 95 ? 10.848 -0.396 -6.345 1.00 93.44 95 CYS A C 1
ATOM 774 O O . CYS A 1 95 ? 11.551 -0.070 -7.301 1.00 93.44 95 CYS A O 1
ATOM 776 N N . ILE A 1 96 ? 11.112 -1.482 -5.608 1.00 93.88 96 ILE A N 1
ATOM 777 C CA . ILE A 1 96 ? 12.234 -2.392 -5.879 1.00 93.88 96 ILE A CA 1
ATOM 778 C C . ILE A 1 96 ? 12.089 -3.017 -7.270 1.00 93.88 96 ILE A C 1
ATOM 780 O O . ILE A 1 96 ? 13.061 -3.032 -8.021 1.00 93.88 96 ILE A O 1
ATOM 784 N N . TRP A 1 97 ? 10.889 -3.464 -7.653 1.00 92.06 97 TRP A N 1
ATOM 785 C CA . TRP A 1 97 ? 10.627 -3.988 -8.997 1.00 92.06 97 TRP A CA 1
ATOM 786 C C . TRP A 1 97 ? 10.963 -2.966 -10.093 1.00 92.06 97 TRP A C 1
ATOM 788 O O . TRP A 1 97 ? 11.710 -3.268 -11.025 1.00 92.06 97 TRP A O 1
ATOM 798 N N . HIS A 1 98 ? 10.483 -1.727 -9.958 1.00 90.88 98 HIS A N 1
ATOM 799 C CA . HIS A 1 98 ? 10.777 -0.660 -10.917 1.00 90.88 98 HIS A CA 1
ATOM 800 C C . HIS A 1 98 ? 12.271 -0.297 -10.967 1.00 90.88 98 HIS A C 1
ATOM 802 O O . HIS A 1 98 ? 12.797 -0.031 -12.049 1.00 90.88 98 HIS A O 1
ATOM 808 N N . ALA A 1 99 ? 12.974 -0.334 -9.831 1.00 91.69 99 ALA A N 1
ATOM 809 C CA . ALA A 1 99 ? 14.420 -0.125 -9.776 1.00 91.69 99 ALA A CA 1
ATOM 810 C C . ALA A 1 99 ? 15.201 -1.269 -10.449 1.00 91.69 99 ALA A C 1
ATOM 812 O O . ALA A 1 99 ? 16.136 -1.012 -11.209 1.00 91.69 99 ALA A O 1
ATOM 813 N N . MET A 1 100 ? 14.791 -2.522 -10.229 1.00 90.62 100 MET A N 1
ATOM 814 C CA . MET A 1 100 ? 15.380 -3.696 -10.881 1.00 90.62 100 MET A CA 1
ATOM 815 C C . MET A 1 100 ? 15.196 -3.648 -12.400 1.00 90.62 100 MET A C 1
ATOM 817 O O . MET A 1 100 ? 16.166 -3.846 -13.132 1.00 90.62 100 MET A O 1
ATOM 821 N N . LEU A 1 101 ? 13.991 -3.315 -12.878 1.00 89.06 101 LEU A N 1
ATOM 822 C CA . LEU A 1 101 ? 13.731 -3.090 -14.304 1.00 89.06 101 LEU A CA 1
ATOM 823 C C . LEU A 1 101 ? 14.645 -2.001 -14.876 1.00 89.06 101 LEU A C 1
ATOM 825 O O . LEU A 1 101 ? 15.245 -2.191 -15.932 1.00 89.06 101 LEU A O 1
ATOM 829 N N . GLY A 1 102 ? 14.802 -0.886 -14.156 1.00 88.25 102 GLY A N 1
ATOM 830 C CA . GLY A 1 102 ? 15.700 0.194 -14.556 1.00 88.25 102 GLY A CA 1
ATOM 831 C C . GLY A 1 102 ? 17.156 -0.248 -14.698 1.00 88.25 102 GLY A C 1
ATOM 832 O O . GLY A 1 102 ? 17.807 0.068 -15.695 1.00 88.25 102 GLY A O 1
ATOM 833 N N . SER A 1 103 ? 17.653 -1.024 -13.735 1.00 88.44 103 SER A N 1
ATOM 834 C CA . SER A 1 103 ? 19.019 -1.551 -13.756 1.00 88.44 103 SER A CA 1
ATOM 835 C C . SER A 1 103 ? 19.249 -2.542 -14.900 1.00 88.44 103 SER A C 1
ATOM 837 O O . SER A 1 103 ? 20.305 -2.500 -15.530 1.00 88.44 103 SER A O 1
ATOM 839 N N . LEU A 1 104 ? 18.276 -3.409 -15.193 1.00 86.44 104 LEU A N 1
ATOM 840 C CA . LEU A 1 104 ? 18.377 -4.400 -16.266 1.00 86.44 104 LEU A CA 1
ATOM 841 C C . LEU A 1 104 ? 18.412 -3.743 -17.656 1.00 86.44 104 LEU A C 1
ATOM 843 O O . LEU A 1 104 ? 19.192 -4.146 -18.518 1.00 86.44 104 LEU A O 1
ATOM 847 N N . ILE A 1 105 ? 17.624 -2.682 -17.850 1.00 84.06 105 ILE A N 1
ATOM 848 C CA . ILE A 1 105 ? 17.629 -1.884 -19.084 1.00 84.06 105 ILE A CA 1
ATOM 849 C C . ILE A 1 105 ? 18.965 -1.144 -19.247 1.00 84.06 105 ILE A C 1
ATOM 851 O O . ILE A 1 105 ? 19.520 -1.114 -20.343 1.00 84.06 105 ILE A O 1
ATOM 855 N N . TYR A 1 106 ? 19.525 -0.598 -18.161 1.00 83.94 106 TYR A N 1
ATOM 856 C CA . TYR A 1 106 ? 20.806 0.117 -18.203 1.00 83.94 106 TYR A CA 1
ATOM 857 C C . TYR A 1 106 ? 21.981 -0.774 -18.638 1.00 83.94 106 TYR A C 1
ATOM 859 O O . TYR A 1 106 ? 22.841 -0.335 -19.399 1.00 83.94 106 TYR A O 1
ATOM 867 N N . LEU A 1 107 ? 22.002 -2.034 -18.194 1.00 83.75 107 LEU A N 1
ATOM 868 C CA . LEU A 1 107 ? 23.058 -3.001 -18.519 1.00 83.75 107 LEU A CA 1
ATOM 869 C C . LEU A 1 107 ? 22.903 -3.651 -19.910 1.00 83.75 107 LEU A C 1
ATOM 871 O O . LEU A 1 107 ? 23.762 -4.432 -20.314 1.00 83.75 107 LEU A O 1
ATOM 875 N N . SER A 1 108 ? 21.827 -3.356 -20.650 1.00 81.50 108 SER A N 1
ATOM 876 C CA . SER A 1 108 ? 21.523 -4.025 -21.922 1.00 81.50 108 SER A CA 1
ATOM 877 C C . SER A 1 108 ? 22.333 -3.471 -23.111 1.00 81.50 108 SER A C 1
ATOM 879 O O . SER A 1 108 ? 22.348 -2.261 -23.387 1.00 81.50 108 SER A O 1
ATOM 881 N N . ILE A 1 109 ? 22.991 -4.387 -23.839 1.00 75.75 109 ILE A N 1
ATOM 882 C CA . ILE A 1 109 ? 23.861 -4.116 -25.000 1.00 75.75 109 ILE A CA 1
ATOM 883 C C . ILE A 1 109 ? 23.025 -3.567 -26.174 1.00 75.75 109 ILE A C 1
ATOM 885 O O . ILE A 1 109 ? 21.967 -4.133 -26.447 1.00 75.75 109 ILE A O 1
ATOM 889 N N . PRO A 1 110 ? 23.476 -2.512 -26.892 1.00 74.06 110 PRO A N 1
ATOM 890 C CA . PRO A 1 110 ? 22.713 -1.841 -27.952 1.00 74.06 110 PRO A CA 1
ATOM 891 C C . PRO A 1 110 ? 22.081 -2.761 -29.006 1.00 74.06 110 PRO A C 1
ATOM 893 O O . PRO A 1 110 ? 20.919 -2.556 -29.350 1.00 74.06 110 PRO A O 1
ATOM 896 N N . ASP A 1 111 ? 22.798 -3.794 -29.453 1.00 72.62 111 ASP A N 1
ATOM 897 C CA . ASP A 1 111 ? 22.356 -4.677 -30.543 1.00 72.62 111 ASP A CA 1
ATOM 898 C C . ASP A 1 111 ? 21.211 -5.632 -30.156 1.00 72.62 111 ASP A C 1
ATOM 900 O O . ASP A 1 111 ? 20.489 -6.110 -31.028 1.00 72.62 111 ASP A O 1
ATOM 904 N N . LEU A 1 112 ? 20.995 -5.889 -28.859 1.00 73.75 112 LEU A N 1
ATOM 905 C CA . LEU A 1 112 ? 19.934 -6.780 -28.358 1.00 73.75 112 LEU A CA 1
ATOM 906 C C . LEU A 1 112 ? 18.731 -6.037 -27.749 1.00 73.75 112 LEU A C 1
ATOM 908 O O . LEU A 1 112 ? 17.765 -6.685 -27.327 1.00 73.75 112 LEU A O 1
ATOM 912 N N . ARG A 1 113 ? 18.755 -4.694 -27.719 1.00 70.88 113 ARG A N 1
ATOM 913 C CA . ARG A 1 113 ? 17.736 -3.868 -27.038 1.00 70.88 113 ARG A CA 1
ATOM 914 C C . ARG A 1 113 ? 16.327 -4.113 -27.563 1.00 70.88 113 ARG A C 1
ATOM 916 O O . ARG A 1 113 ? 15.432 -4.378 -26.774 1.00 70.88 113 ARG A O 1
ATOM 923 N N . VAL A 1 114 ? 16.149 -4.151 -28.886 1.00 75.12 114 VAL A N 1
ATOM 924 C CA . VAL A 1 114 ? 14.825 -4.330 -29.517 1.00 75.12 114 VAL A CA 1
ATOM 925 C C . VAL A 1 114 ? 14.164 -5.643 -29.090 1.00 75.12 114 VAL A C 1
ATOM 927 O O . VAL A 1 114 ? 12.974 -5.674 -28.780 1.00 75.12 114 VAL A O 1
ATOM 930 N N . THR A 1 115 ? 14.933 -6.734 -29.035 1.00 75.56 115 THR A N 1
ATOM 931 C CA . THR A 1 115 ? 14.426 -8.020 -28.548 1.00 75.56 115 THR A CA 1
ATOM 932 C C . THR A 1 115 ? 14.215 -8.009 -27.039 1.00 75.56 115 THR A C 1
ATOM 934 O O . THR A 1 115 ? 13.168 -8.456 -26.596 1.00 75.56 115 THR A O 1
ATOM 937 N N . GLN A 1 116 ? 15.133 -7.470 -26.230 1.00 76.38 116 GLN A N 1
ATOM 938 C CA . GLN A 1 116 ? 14.962 -7.453 -24.770 1.00 76.38 116 GLN A CA 1
ATOM 939 C C . GLN A 1 116 ? 13.761 -6.609 -24.325 1.00 76.38 116 GLN A C 1
ATOM 941 O O . GLN A 1 116 ? 13.026 -7.040 -23.439 1.00 76.38 116 GLN A O 1
ATOM 946 N N . ASP A 1 117 ? 13.500 -5.469 -24.965 1.00 78.44 117 ASP A N 1
ATOM 947 C CA . ASP A 1 117 ? 12.400 -4.565 -24.612 1.00 78.44 117 ASP A CA 1
ATOM 948 C C . ASP A 1 117 ? 11.026 -5.246 -24.728 1.00 78.44 117 ASP A C 1
ATOM 950 O O . ASP A 1 117 ? 10.162 -5.069 -23.866 1.00 78.44 117 ASP A O 1
ATOM 954 N N . MET A 1 118 ? 10.840 -6.093 -25.747 1.00 80.94 118 MET A N 1
ATOM 955 C CA . MET A 1 118 ? 9.609 -6.869 -25.943 1.00 80.94 118 MET A CA 1
ATOM 956 C C . MET A 1 118 ? 9.391 -7.903 -24.831 1.00 80.94 118 MET A C 1
ATOM 958 O O . MET A 1 118 ? 8.279 -8.062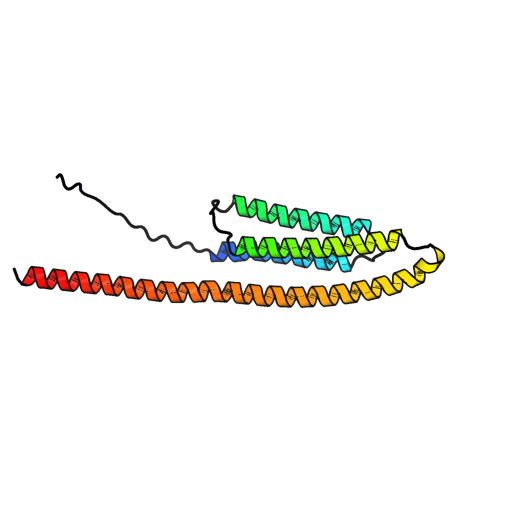 -24.325 1.00 80.94 118 MET A O 1
ATOM 962 N N . TRP A 1 119 ? 10.454 -8.599 -24.419 1.00 83.25 119 TRP A N 1
ATOM 963 C CA . TRP A 1 119 ? 10.377 -9.607 -23.358 1.00 83.25 119 TRP A CA 1
ATOM 964 C C . TRP A 1 119 ? 10.173 -8.950 -21.990 1.00 83.25 119 TRP A C 1
ATOM 966 O O . TRP A 1 119 ? 9.388 -9.441 -21.182 1.00 83.25 119 TRP A O 1
ATOM 976 N N . LEU A 1 120 ? 10.819 -7.808 -21.747 1.00 84.44 120 LEU A N 1
ATOM 977 C CA . LEU A 1 120 ? 10.629 -7.009 -20.538 1.00 84.44 120 LEU A CA 1
ATOM 978 C C . LEU A 1 120 ? 9.199 -6.479 -20.427 1.00 84.44 120 LEU A C 1
ATOM 980 O O . LEU A 1 120 ? 8.620 -6.553 -19.347 1.00 84.44 120 LEU A O 1
ATOM 984 N N . ALA A 1 121 ? 8.605 -6.004 -21.525 1.00 84.56 121 ALA A N 1
ATOM 985 C CA . ALA A 1 121 ? 7.210 -5.567 -21.544 1.00 84.56 121 ALA A CA 1
ATOM 986 C C . ALA A 1 121 ? 6.240 -6.718 -21.224 1.00 84.56 121 ALA A C 1
ATOM 988 O O . ALA A 1 121 ? 5.309 -6.540 -20.439 1.00 84.56 121 ALA A O 1
ATOM 989 N N . TYR A 1 122 ? 6.491 -7.914 -21.769 1.00 89.00 122 TYR A N 1
ATOM 990 C CA . TYR A 1 122 ? 5.710 -9.109 -21.447 1.00 89.00 122 TYR A CA 1
ATOM 991 C C . TYR A 1 122 ? 5.812 -9.459 -19.957 1.00 89.00 122 TYR A C 1
ATOM 993 O O . TYR A 1 122 ? 4.794 -9.641 -19.291 1.00 89.00 122 TYR A O 1
ATOM 1001 N N . ILE A 1 123 ? 7.030 -9.493 -19.406 1.00 88.56 123 ILE A N 1
ATOM 1002 C CA . ILE A 1 123 ? 7.264 -9.759 -17.980 1.00 88.56 123 ILE A CA 1
ATOM 1003 C C . ILE A 1 123 ? 6.572 -8.704 -17.103 1.00 88.56 123 ILE A C 1
ATOM 1005 O O . ILE A 1 123 ? 5.891 -9.068 -16.146 1.00 88.56 123 ILE A O 1
ATOM 1009 N N . ASP A 1 124 ? 6.692 -7.415 -17.436 1.00 89.44 124 ASP A N 1
ATOM 1010 C CA . ASP A 1 124 ? 6.059 -6.318 -16.691 1.00 89.44 124 ASP A CA 1
ATOM 1011 C C . ASP A 1 124 ? 4.528 -6.462 -16.675 1.00 89.44 124 ASP A C 1
ATOM 1013 O O . ASP A 1 124 ? 3.898 -6.245 -15.642 1.00 89.44 124 ASP A O 1
ATOM 1017 N N . GLN A 1 125 ? 3.924 -6.932 -17.772 1.00 88.75 125 GLN A N 1
ATOM 1018 C CA . GLN A 1 125 ? 2.485 -7.190 -17.851 1.00 88.75 125 GLN A CA 1
ATOM 1019 C C . GLN A 1 125 ? 2.033 -8.365 -16.961 1.00 88.75 125 GLN A C 1
ATOM 1021 O O . GLN A 1 125 ? 0.984 -8.282 -16.315 1.00 88.75 125 GLN A O 1
ATOM 1026 N N . TRP A 1 126 ? 2.816 -9.446 -16.868 1.00 91.44 126 TRP A N 1
ATOM 1027 C CA . TRP A 1 126 ? 2.531 -10.543 -15.928 1.00 91.44 126 TRP A CA 1
ATOM 1028 C C . TRP A 1 126 ? 2.684 -10.110 -14.475 1.00 91.44 126 TRP A C 1
ATOM 1030 O O . TRP A 1 126 ? 1.854 -10.455 -13.626 1.00 91.44 126 TRP A O 1
ATOM 1040 N N . VAL A 1 127 ? 3.717 -9.320 -14.182 1.00 91.38 127 VAL A N 1
ATOM 1041 C CA . VAL A 1 127 ? 3.904 -8.753 -12.846 1.00 91.38 127 VAL A CA 1
ATOM 1042 C C . VAL A 1 127 ? 2.753 -7.820 -12.497 1.00 91.38 127 VAL A C 1
ATOM 1044 O O . VAL A 1 127 ? 2.199 -7.943 -11.411 1.00 91.38 127 VAL A O 1
ATOM 1047 N N . PHE A 1 128 ? 2.299 -6.982 -13.424 1.00 92.00 128 PHE A N 1
ATOM 1048 C CA . PHE A 1 128 ? 1.118 -6.146 -13.231 1.00 92.00 128 PHE A CA 1
ATOM 1049 C C . PHE A 1 128 ? -0.138 -6.967 -12.897 1.00 92.00 128 PHE A C 1
ATOM 1051 O O . PHE A 1 128 ? -0.819 -6.689 -11.908 1.00 92.00 128 PHE A O 1
ATOM 1058 N N . MET A 1 129 ? -0.420 -8.023 -13.669 1.00 92.44 129 MET A N 1
ATOM 1059 C CA . MET A 1 129 ? -1.603 -8.865 -13.458 1.00 92.44 129 MET A CA 1
ATOM 1060 C C . MET A 1 129 ? -1.550 -9.613 -12.116 1.00 92.44 129 MET A C 1
ATOM 1062 O O . MET A 1 129 ? -2.543 -9.679 -11.383 1.00 92.44 129 MET A O 1
ATOM 1066 N N . SER A 1 130 ? -0.379 -10.149 -11.762 1.00 92.31 130 SER A N 1
ATOM 1067 C CA . SER A 1 130 ? -0.172 -10.812 -10.471 1.00 92.31 130 SER A CA 1
ATOM 1068 C C . SER A 1 130 ? -0.251 -9.826 -9.300 1.00 92.31 130 SER A C 1
ATOM 1070 O O . SER A 1 130 ? -0.905 -10.128 -8.302 1.00 92.31 130 SER A O 1
ATOM 1072 N N . ALA A 1 131 ? 0.312 -8.623 -9.435 1.00 91.19 131 ALA A N 1
ATOM 1073 C CA . ALA A 1 131 ? 0.270 -7.579 -8.417 1.00 91.19 131 ALA A CA 1
ATOM 1074 C C . ALA A 1 131 ? -1.163 -7.101 -8.145 1.00 91.19 131 ALA A C 1
ATOM 1076 O O . ALA A 1 131 ? -1.546 -6.994 -6.981 1.00 91.19 131 ALA A O 1
ATOM 1077 N N . ILE A 1 132 ? -1.980 -6.889 -9.185 1.00 91.69 132 ILE A N 1
ATOM 1078 C CA . ILE A 1 132 ? -3.406 -6.555 -9.028 1.00 91.69 132 ILE A CA 1
ATOM 1079 C C . ILE A 1 132 ? -4.161 -7.693 -8.342 1.00 91.69 132 ILE A C 1
ATOM 1081 O O . ILE A 1 132 ? -4.936 -7.451 -7.418 1.00 91.69 132 ILE A O 1
ATOM 1085 N N . SER A 1 133 ? -3.917 -8.938 -8.753 1.00 92.50 133 SER A N 1
ATOM 1086 C CA . SER A 1 133 ? -4.581 -10.104 -8.161 1.00 92.50 133 SER A CA 1
ATOM 1087 C C . SER A 1 133 ? -4.269 -10.223 -6.666 1.00 92.50 133 SER A C 1
ATOM 1089 O O . SER A 1 133 ? -5.176 -10.332 -5.841 1.00 92.50 133 SER A O 1
ATOM 1091 N N . ILE A 1 134 ? -2.988 -10.116 -6.299 1.00 91.19 134 ILE A N 1
ATOM 1092 C CA . ILE A 1 134 ? -2.528 -10.127 -4.904 1.00 91.19 134 ILE A CA 1
ATOM 1093 C C . ILE A 1 134 ? -3.115 -8.940 -4.134 1.00 91.19 134 ILE A C 1
ATOM 1095 O O . ILE A 1 134 ? -3.593 -9.112 -3.013 1.00 91.19 134 ILE A O 1
ATOM 1099 N N . PHE A 1 135 ? -3.133 -7.748 -4.732 1.00 90.44 135 PHE A N 1
ATOM 1100 C CA . PHE A 1 135 ? -3.704 -6.550 -4.125 1.00 90.44 135 PHE A CA 1
ATOM 1101 C C . PHE A 1 135 ? -5.185 -6.735 -3.799 1.00 90.44 135 PHE A C 1
ATOM 1103 O O . PHE A 1 135 ? -5.586 -6.474 -2.665 1.00 90.44 135 PHE A O 1
ATOM 1110 N N . ILE A 1 136 ? -5.982 -7.239 -4.744 1.00 91.38 136 ILE A N 1
ATOM 1111 C CA . ILE A 1 136 ? -7.409 -7.508 -4.539 1.00 91.38 136 ILE A CA 1
ATOM 1112 C C . ILE A 1 136 ? -7.600 -8.521 -3.406 1.00 91.38 136 ILE A C 1
ATOM 1114 O O . ILE A 1 136 ? -8.390 -8.267 -2.497 1.00 91.38 136 ILE A O 1
ATOM 1118 N N . ILE A 1 137 ? -6.844 -9.624 -3.397 1.00 91.81 137 ILE A N 1
ATOM 1119 C CA . ILE A 1 137 ? -6.929 -10.646 -2.341 1.00 91.81 137 ILE A CA 1
ATOM 1120 C C . ILE A 1 137 ? -6.607 -10.042 -0.968 1.00 91.81 137 ILE A C 1
ATOM 1122 O O . ILE A 1 137 ? -7.384 -10.202 -0.025 1.00 91.81 137 ILE A O 1
ATOM 1126 N N . ILE A 1 138 ? -5.497 -9.307 -0.856 1.00 88.38 138 ILE A N 1
ATOM 1127 C CA . ILE A 1 138 ? -5.075 -8.658 0.391 1.00 88.38 138 ILE A CA 1
ATOM 1128 C C . ILE A 1 138 ? -6.150 -7.680 0.880 1.00 88.38 138 ILE A C 1
ATOM 1130 O O . ILE A 1 138 ? -6.512 -7.707 2.057 1.00 88.38 138 ILE A O 1
ATOM 1134 N N . HIS A 1 139 ? -6.713 -6.856 -0.007 1.00 87.56 139 HIS A N 1
ATOM 1135 C CA . HIS A 1 139 ? -7.740 -5.882 0.364 1.00 87.56 139 HIS A CA 1
ATOM 1136 C C . HIS A 1 139 ? -9.062 -6.549 0.741 1.00 87.56 139 HIS A C 1
ATOM 1138 O O . HIS A 1 139 ? -9.688 -6.115 1.704 1.00 87.56 139 HIS A O 1
ATOM 1144 N N . ILE A 1 140 ? -9.467 -7.636 0.079 1.00 88.50 140 ILE A N 1
ATOM 1145 C CA . ILE A 1 140 ? -10.654 -8.412 0.467 1.00 88.50 140 ILE A CA 1
ATOM 1146 C C . ILE A 1 140 ? -10.475 -9.004 1.868 1.00 88.50 140 ILE A C 1
ATOM 1148 O O . ILE A 1 140 ? -11.368 -8.871 2.710 1.00 88.50 140 ILE A O 1
ATOM 1152 N N . VAL A 1 141 ? -9.322 -9.620 2.152 1.00 87.75 141 VAL A N 1
ATOM 1153 C CA . VAL A 1 141 ? -9.019 -10.189 3.476 1.00 87.75 141 VAL A CA 1
ATOM 1154 C C . VAL A 1 141 ? -9.010 -9.095 4.544 1.00 87.75 141 VAL A C 1
ATOM 1156 O O . VAL A 1 141 ? -9.616 -9.261 5.604 1.00 87.75 141 VAL A O 1
ATOM 1159 N N . LEU A 1 142 ? -8.381 -7.953 4.261 1.00 83.38 142 LEU A N 1
ATOM 1160 C CA . LEU A 1 142 ? -8.298 -6.825 5.188 1.00 83.38 142 LEU A CA 1
ATOM 1161 C C . LEU A 1 142 ? -9.653 -6.163 5.429 1.00 83.38 142 LEU A C 1
ATOM 1163 O O . LEU A 1 142 ? -9.975 -5.886 6.581 1.00 83.38 142 LEU A O 1
ATOM 1167 N N . LEU A 1 143 ? -10.468 -5.952 4.392 1.00 83.69 143 LEU A N 1
ATOM 1168 C CA . LEU A 1 143 ? -11.830 -5.434 4.529 1.00 83.69 143 LEU A CA 1
ATOM 1169 C C . LEU A 1 143 ? -12.679 -6.398 5.353 1.00 83.69 143 LEU A C 1
ATOM 1171 O O . LEU A 1 143 ? -13.328 -5.983 6.309 1.00 83.69 143 LEU A O 1
ATOM 1175 N N . THR A 1 144 ? -12.619 -7.695 5.055 1.00 83.62 144 THR A N 1
ATOM 1176 C CA . THR A 1 144 ? -13.342 -8.722 5.814 1.00 83.62 144 THR A CA 1
ATOM 1177 C C . THR A 1 144 ? -12.928 -8.706 7.286 1.00 83.62 144 THR A C 1
ATOM 1179 O O . THR A 1 144 ? -13.779 -8.650 8.173 1.00 83.62 144 THR A O 1
ATOM 1182 N N . TRP A 1 145 ? -11.626 -8.660 7.577 1.00 84.38 145 TRP A N 1
ATOM 1183 C CA . TRP A 1 145 ? -11.118 -8.536 8.943 1.00 84.38 145 TRP A CA 1
ATOM 1184 C C . TRP A 1 145 ? -11.578 -7.229 9.616 1.00 84.38 145 TRP A C 1
ATOM 1186 O O . TRP A 1 145 ? -12.061 -7.251 10.750 1.00 84.38 145 TRP A O 1
ATOM 1196 N N . LEU A 1 146 ? -11.512 -6.102 8.901 1.00 80.56 146 LEU A N 1
ATOM 1197 C CA . LEU A 1 146 ? -11.913 -4.781 9.384 1.00 80.56 146 LEU A CA 1
ATOM 1198 C C . LEU A 1 146 ? -13.412 -4.684 9.679 1.00 80.56 146 LEU A C 1
ATOM 1200 O O . LEU A 1 146 ? -13.777 -4.023 10.643 1.00 80.56 146 LEU A O 1
ATOM 1204 N N . TYR A 1 147 ? -14.283 -5.328 8.900 1.00 79.94 147 TYR A N 1
ATOM 1205 C CA . TYR A 1 147 ? -15.727 -5.341 9.155 1.00 79.94 147 TYR A CA 1
ATOM 1206 C C . TYR A 1 147 ? -16.102 -6.328 10.268 1.00 79.94 147 TYR A C 1
ATOM 1208 O O . TYR A 1 147 ? -16.927 -6.012 11.130 1.00 79.94 147 TYR A O 1
ATOM 1216 N N . LEU A 1 148 ? -15.481 -7.512 10.307 1.00 78.12 148 LEU A N 1
ATOM 1217 C CA . LEU A 1 148 ? -15.829 -8.555 11.275 1.00 78.12 148 LEU A CA 1
ATOM 1218 C C . LEU A 1 148 ? -15.341 -8.246 12.697 1.00 78.12 148 LEU A C 1
ATOM 1220 O O . LEU A 1 148 ? -16.036 -8.577 13.659 1.00 78.12 148 LEU A O 1
ATOM 1224 N N . VAL A 1 149 ? -14.183 -7.599 12.867 1.00 79.12 149 VAL A N 1
ATOM 1225 C CA . VAL A 1 149 ? -13.611 -7.311 14.197 1.00 79.12 149 VAL A CA 1
ATOM 1226 C C . VAL A 1 149 ? -14.480 -6.348 15.028 1.00 79.12 149 VAL A C 1
ATOM 1228 O O . VAL A 1 149 ? -14.807 -6.702 16.164 1.00 79.12 149 VAL A O 1
ATOM 1231 N N . PRO A 1 150 ? -14.937 -5.185 14.518 1.00 74.56 150 PRO A N 1
ATOM 1232 C CA . PRO A 1 150 ? -15.853 -4.295 15.228 1.00 74.56 150 PRO A CA 1
ATOM 1233 C C . PRO A 1 150 ? -17.209 -4.943 15.489 1.00 74.56 150 PRO A C 1
ATOM 1235 O O . PRO A 1 150 ? -17.775 -4.739 16.559 1.00 74.56 150 PRO A O 1
ATOM 1238 N N . LEU A 1 151 ? -17.730 -5.746 14.555 1.00 74.62 151 LEU A N 1
ATOM 1239 C CA . LEU A 1 151 ? -18.989 -6.468 14.754 1.00 74.62 151 LEU A CA 1
ATOM 1240 C C . LEU A 1 151 ? -18.863 -7.505 15.876 1.00 74.62 151 LEU A C 1
ATOM 1242 O O . LEU A 1 151 ? -19.723 -7.573 16.757 1.00 74.62 151 LEU A O 1
ATOM 1246 N N . LYS A 1 152 ? -17.760 -8.263 15.902 1.00 79.19 152 LYS A N 1
ATOM 1247 C CA . LYS A 1 152 ? -17.452 -9.209 16.980 1.00 79.19 152 LYS A CA 1
ATOM 1248 C C . LYS A 1 152 ? -17.277 -8.487 18.316 1.00 79.19 152 LYS A C 1
ATOM 1250 O O . LYS A 1 152 ? -17.869 -8.912 19.306 1.00 79.19 152 LYS A O 1
ATOM 1255 N N . HIS A 1 153 ? -16.541 -7.375 18.343 1.00 76.69 153 HIS A N 1
ATOM 1256 C CA . HIS A 1 153 ? -16.374 -6.562 19.549 1.00 76.69 153 HIS A CA 1
ATOM 1257 C C . HIS A 1 153 ? -17.699 -5.978 20.043 1.00 76.69 153 HIS A C 1
ATOM 1259 O O . HIS A 1 153 ? -17.972 -6.053 21.234 1.00 76.69 153 HIS A O 1
ATOM 1265 N N . ARG A 1 154 ? -18.562 -5.464 19.158 1.00 78.50 154 ARG A N 1
ATOM 1266 C CA . ARG A 1 154 ? -19.894 -4.960 19.536 1.00 78.50 154 ARG A CA 1
ATOM 1267 C C . ARG A 1 154 ? -20.759 -6.056 20.154 1.00 78.50 154 ARG A C 1
ATOM 1269 O O . ARG A 1 154 ? -21.384 -5.813 21.180 1.00 78.50 154 ARG A O 1
ATOM 1276 N N . ARG A 1 155 ? -20.742 -7.273 19.595 1.00 78.94 155 ARG A N 1
ATOM 1277 C CA . ARG A 1 155 ? -21.442 -8.433 20.180 1.00 78.94 155 ARG A CA 1
ATOM 1278 C C . ARG A 1 155 ? -20.900 -8.794 21.566 1.00 78.94 155 ARG A C 1
ATOM 1280 O O . ARG A 1 155 ? -21.676 -9.066 22.475 1.00 78.94 155 ARG A O 1
ATOM 1287 N N . GLN A 1 156 ? -19.579 -8.768 21.743 1.00 83.88 156 GLN A N 1
ATOM 1288 C CA . GLN A 1 156 ? -18.949 -9.046 23.037 1.00 83.88 156 GLN A CA 1
ATOM 1289 C C . GLN A 1 156 ? -19.251 -7.967 24.083 1.00 83.88 156 GLN A C 1
ATOM 1291 O O . GLN A 1 156 ? -19.543 -8.308 25.227 1.00 83.88 156 GLN A O 1
ATOM 1296 N N . MET A 1 157 ? -19.216 -6.687 23.703 1.00 78.62 157 MET A N 1
ATOM 1297 C CA . MET A 1 157 ? -19.559 -5.588 24.608 1.00 78.62 157 MET A CA 1
ATOM 1298 C C . MET A 1 157 ? -21.038 -5.632 24.999 1.00 78.62 157 MET A C 1
ATOM 1300 O O . MET A 1 157 ? -21.334 -5.528 26.180 1.00 78.62 157 MET A O 1
ATOM 1304 N N . ALA A 1 158 ? -21.949 -5.927 24.064 1.00 82.06 158 ALA A N 1
ATOM 1305 C CA . ALA A 1 158 ? -23.369 -6.105 24.379 1.00 82.06 158 ALA A CA 1
ATOM 1306 C C . ALA A 1 158 ? -23.607 -7.227 25.409 1.00 82.06 158 ALA A C 1
ATOM 1308 O O . ALA A 1 158 ? -24.452 -7.088 26.292 1.00 82.06 158 ALA A O 1
ATOM 1309 N N . LYS A 1 159 ? -22.831 -8.320 25.339 1.00 86.31 159 LYS A N 1
ATOM 1310 C CA . LYS A 1 159 ? -22.890 -9.402 26.333 1.00 86.31 159 LYS A CA 1
ATOM 1311 C C . LYS A 1 159 ? -22.370 -8.951 27.706 1.00 86.31 159 LYS A C 1
ATOM 1313 O O . LYS A 1 159 ? -23.033 -9.202 28.707 1.00 86.31 159 LYS A O 1
ATOM 1318 N N . LYS A 1 160 ? -21.231 -8.250 27.755 1.00 84.94 160 LYS A N 1
ATOM 1319 C CA . LYS A 1 160 ? -20.670 -7.710 29.008 1.00 84.94 160 LYS A CA 1
ATOM 1320 C C . LYS A 1 160 ? -21.585 -6.665 29.654 1.00 84.94 160 LYS A C 1
ATOM 1322 O O . LYS A 1 160 ? -21.762 -6.685 30.868 1.00 84.94 160 LYS A O 1
ATOM 1327 N N . ASP A 1 161 ? -22.209 -5.803 28.852 1.00 86.12 161 ASP A N 1
ATOM 1328 C CA . ASP A 1 161 ? -23.179 -4.808 29.323 1.00 86.12 161 ASP A CA 1
ATOM 1329 C C . ASP A 1 161 ? -24.429 -5.479 29.908 1.00 86.12 161 ASP A C 1
ATOM 1331 O O . ASP A 1 161 ? -24.965 -5.027 30.923 1.00 86.12 161 ASP A O 1
ATOM 1335 N N . PHE A 1 162 ? -24.883 -6.579 29.300 1.00 87.44 162 PHE A N 1
ATOM 1336 C CA . PHE A 1 162 ? -25.981 -7.387 29.828 1.00 87.44 162 PHE A CA 1
ATOM 1337 C C . PHE A 1 162 ? -25.617 -8.043 31.170 1.00 87.44 162 PHE A C 1
ATOM 1339 O O . PHE A 1 162 ? -26.378 -7.930 32.132 1.00 87.44 162 PHE A O 1
ATOM 1346 N N . GLU A 1 163 ? -24.440 -8.670 31.265 1.00 90.44 163 GLU A N 1
ATOM 1347 C CA . GLU A 1 163 ? -23.935 -9.293 32.498 1.00 90.44 163 GLU A CA 1
ATOM 1348 C C . GLU A 1 163 ? -23.781 -8.268 33.639 1.00 90.44 163 GLU A C 1
ATOM 1350 O O . GLU A 1 163 ? -24.231 -8.520 34.759 1.00 90.44 163 GLU A O 1
ATOM 1355 N N . TYR A 1 164 ? -23.239 -7.080 33.350 1.00 84.25 164 TYR A N 1
ATOM 1356 C CA . TYR A 1 164 ? -23.094 -5.986 34.318 1.00 84.25 164 TYR A CA 1
ATOM 1357 C C . TYR A 1 164 ? -24.445 -5.444 34.815 1.00 84.25 164 TYR A C 1
ATOM 1359 O O . TYR A 1 164 ? -24.644 -5.226 36.010 1.00 84.25 164 TYR A O 1
ATOM 1367 N N . ARG A 1 165 ? -25.428 -5.263 33.923 1.00 86.06 165 ARG A N 1
ATOM 1368 C CA . ARG A 1 165 ? -26.783 -4.848 34.334 1.00 86.06 165 ARG A CA 1
ATOM 1369 C C . ARG A 1 165 ? -27.449 -5.894 35.228 1.00 86.06 165 ARG A C 1
ATOM 1371 O O . ARG A 1 165 ? -28.179 -5.536 36.155 1.00 86.06 165 ARG A O 1
ATOM 1378 N N . GLN A 1 166 ? -27.191 -7.176 34.973 1.00 90.38 166 GLN A N 1
ATOM 1379 C CA . GLN A 1 166 ? -27.752 -8.267 35.760 1.00 90.38 166 GLN A CA 1
ATOM 1380 C C . GLN A 1 166 ? -27.140 -8.344 37.171 1.00 90.38 166 GLN A C 1
ATOM 1382 O O . GLN A 1 166 ? -27.878 -8.592 38.127 1.00 90.38 166 GLN A O 1
ATOM 1387 N N . SER A 1 167 ? -25.835 -8.092 37.334 1.00 86.81 167 SER A N 1
ATOM 1388 C CA . SER A 1 167 ? -25.191 -8.071 38.658 1.00 86.81 167 SER A CA 1
ATOM 1389 C C . SER A 1 167 ? -25.703 -6.922 39.536 1.00 86.81 167 SER A C 1
ATOM 1391 O O . SER A 1 167 ? -26.099 -7.173 40.673 1.00 86.81 167 SER A O 1
ATOM 1393 N N . ILE A 1 168 ? -25.827 -5.706 38.987 1.00 87.56 168 ILE A N 1
ATOM 1394 C CA . ILE A 1 168 ? -26.404 -4.538 39.684 1.00 87.56 168 ILE A CA 1
ATOM 1395 C C . ILE A 1 168 ? -27.847 -4.824 40.141 1.00 87.56 168 ILE A C 1
ATOM 1397 O O . ILE A 1 168 ? -28.249 -4.458 41.246 1.00 87.56 168 ILE A O 1
ATOM 1401 N N . SER A 1 169 ? -28.654 -5.478 39.295 1.00 86.62 169 SER A N 1
ATOM 1402 C CA . SER A 1 169 ? -30.041 -5.830 39.635 1.00 86.62 169 SER A CA 1
ATOM 1403 C C . SER A 1 169 ? -30.121 -6.832 40.792 1.00 86.62 169 SER A C 1
ATOM 1405 O O . SER A 1 169 ? -30.977 -6.680 41.667 1.00 86.62 169 SER A O 1
ATOM 1407 N N . LYS A 1 170 ? -29.222 -7.826 40.820 1.00 88.88 170 LYS A N 1
ATOM 1408 C CA . LYS A 1 170 ? -29.116 -8.787 41.927 1.00 88.88 170 LYS A CA 1
ATOM 1409 C C . LYS A 1 170 ? -28.714 -8.089 43.224 1.00 88.88 170 LYS A C 1
ATOM 1411 O O . LYS A 1 170 ? -29.395 -8.271 44.223 1.00 88.88 170 LYS A O 1
ATOM 1416 N N . GLU A 1 171 ? -27.686 -7.244 43.190 1.00 88.44 171 GLU A N 1
ATOM 1417 C CA . GLU A 1 171 ? -27.201 -6.505 44.363 1.00 88.44 171 GLU A CA 1
ATOM 1418 C C . GLU A 1 171 ? -28.287 -5.604 44.976 1.00 88.44 171 GLU A C 1
ATOM 1420 O O . GLU A 1 171 ? -28.532 -5.665 46.181 1.00 88.44 171 GLU A O 1
ATOM 1425 N N . LYS A 1 172 ? -29.026 -4.850 44.145 1.00 85.75 172 LYS A N 1
ATOM 1426 C CA . LYS A 1 172 ? -30.167 -4.036 44.603 1.00 85.75 172 LYS A CA 1
ATOM 1427 C C . LYS A 1 172 ? -31.272 -4.867 45.255 1.00 85.75 172 LYS A C 1
ATOM 1429 O O . LYS A 1 172 ? -31.840 -4.438 46.256 1.00 85.75 172 LYS A O 1
ATOM 1434 N N . LYS A 1 173 ? -31.591 -6.045 44.703 1.00 83.25 173 LYS A N 1
ATOM 1435 C CA . LYS A 1 173 ? -32.563 -6.960 45.322 1.00 83.25 173 LYS A CA 1
ATOM 1436 C C . LYS A 1 173 ? -32.078 -7.411 46.697 1.00 83.25 173 LYS A C 1
ATOM 1438 O O . LYS A 1 173 ? -32.834 -7.293 47.652 1.00 83.25 173 LYS A O 1
ATOM 1443 N N . THR A 1 174 ? -30.830 -7.866 46.812 1.00 82.62 174 THR A N 1
ATOM 1444 C CA . THR A 1 174 ? -30.252 -8.336 48.081 1.00 82.62 174 THR A CA 1
ATOM 1445 C C . THR A 1 174 ? -30.269 -7.250 49.162 1.00 82.62 174 THR A C 1
ATOM 1447 O O . THR A 1 174 ? -30.666 -7.532 50.292 1.00 82.62 174 THR A O 1
ATOM 1450 N N . LEU A 1 175 ? -29.923 -6.005 48.808 1.00 81.00 175 LEU A N 1
ATOM 1451 C CA . LEU A 1 175 ? -30.008 -4.835 49.697 1.00 81.00 175 LEU A CA 1
ATOM 1452 C C . LEU A 1 175 ? -31.442 -4.551 50.168 1.00 81.00 175 LEU A C 1
ATOM 1454 O O . LEU A 1 175 ? -31.667 -4.333 51.353 1.00 81.00 175 LEU A O 1
ATOM 1458 N N . ASN A 1 176 ? -32.430 -4.603 49.270 1.00 75.94 176 ASN A N 1
ATOM 1459 C CA . ASN A 1 176 ? -33.831 -4.403 49.654 1.00 75.94 176 ASN A CA 1
ATOM 1460 C C . ASN A 1 176 ? -34.347 -5.498 50.601 1.00 75.94 176 ASN A C 1
ATOM 1462 O O . ASN A 1 176 ? -35.066 -5.185 51.543 1.00 75.94 176 ASN A O 1
ATOM 1466 N N . TYR A 1 177 ? -33.976 -6.766 50.390 1.00 78.38 177 TYR A N 1
ATOM 1467 C CA . TYR A 1 177 ? -34.372 -7.849 51.298 1.00 78.38 177 TYR A CA 1
ATOM 1468 C C . TYR A 1 177 ? -33.743 -7.706 52.688 1.00 78.38 177 TYR A C 1
ATOM 1470 O O . TYR A 1 177 ? -34.421 -7.952 53.678 1.00 78.38 177 TYR A O 1
ATOM 1478 N N . THR A 1 178 ? -32.481 -7.273 52.768 1.00 73.56 178 THR A N 1
ATOM 1479 C CA . THR A 1 178 ? -31.798 -7.045 54.056 1.00 73.56 178 THR A CA 1
ATOM 1480 C C . THR A 1 178 ? -32.347 -5.835 54.810 1.00 73.56 178 THR A C 1
ATOM 1482 O O . THR A 1 178 ? -32.428 -5.880 56.033 1.00 73.56 178 THR A O 1
ATOM 1485 N N . LEU A 1 179 ? -32.771 -4.782 54.105 1.00 67.75 179 LEU A N 1
ATOM 1486 C CA . LEU A 1 179 ? -33.433 -3.621 54.712 1.00 67.75 179 LEU A CA 1
ATOM 1487 C C . LEU A 1 179 ? -34.857 -3.917 55.206 1.00 67.75 179 LEU A C 1
ATOM 1489 O O . LEU A 1 179 ? -35.294 -3.282 56.152 1.00 67.75 179 LEU A O 1
ATOM 1493 N N . LEU A 1 180 ? -35.578 -4.853 54.579 1.00 66.62 180 LEU A N 1
ATOM 1494 C CA . LEU A 1 180 ? -36.931 -5.259 54.997 1.00 66.62 180 LEU A CA 1
ATOM 1495 C C . LEU A 1 180 ? -36.937 -6.279 56.150 1.00 66.62 180 LEU A C 1
ATOM 1497 O O . LEU A 1 180 ? -37.987 -6.525 56.734 1.00 66.62 180 LEU A O 1
ATOM 1501 N N . SER A 1 181 ? -35.795 -6.911 56.439 1.00 59.94 181 SER A N 1
ATOM 1502 C CA . SER A 1 181 ? -35.635 -7.898 57.518 1.00 59.94 181 SER A CA 1
ATOM 1503 C C . SER A 1 181 ? -35.133 -7.312 58.847 1.00 59.94 181 SER A C 1
ATOM 1505 O O . SER A 1 181 ? -34.869 -8.076 59.775 1.00 59.94 181 SER A O 1
ATOM 1507 N N . ILE A 1 182 ? -34.952 -5.991 58.915 1.00 52.53 182 ILE A N 1
ATOM 1508 C CA . ILE A 1 182 ? -34.574 -5.210 60.106 1.00 52.53 182 ILE A CA 1
ATOM 1509 C C . ILE A 1 182 ? -35.781 -4.361 60.498 1.00 52.53 182 ILE A C 1
ATOM 1511 O O . ILE A 1 182 ? -36.056 -4.275 61.713 1.00 52.53 182 ILE A O 1
#

Secondary structure (DSSP, 8-state):
-PPPP-------PPP--HHHHHHHHHHHHHHHHHHHGGGGS-TT-HHHHHHHHHHHHHHHHHHHHHHHHHS---SS--HHHHHHHHHHHHHHHHHHHHHHHHHHHHT--GGGHHHHHHHHHHHHHHHHHHHHHHHHHHHHHHHHHHHHHHHHHHHHHHHHHHHHHHHHHHHHHHHHHHHHT-

Radius of gyration: 27.77 Å; chains: 1; bounding box: 61×24×92 Å

pLDDT: mean 82.63, std 9.99, range [49.59, 95.81]

Sequence (182 aa):
NRKRSILTVTCHAARHSNYFYWNGYCLILLITLVSFCIFSIPPHFTGNRIQISCTLLLTSITFRWIVNRSLPTISYLTSMDKYAIMCIFILIILCIWHAMLGSLIYLSIPDLRVTQDMWLAYIDQWVFMSAISIFIIIHIVLLTWLYLVPLKHRRQMAKKDFEYRQSISKEKKTLNYTLLSI